Protein AF-A0A6B3HDH0-F1 (afdb_monomer_lite)

Sequence (71 aa):
FMGRTIDETYAGMQLVHVRLRAVDRRINEVQGSLARLGSNVAPDDLAAAQNEVWVLQQYAQSLRAKGADAL

Secondary structure (DSSP, 8-state):
-HHHHHHHHHHHHHHHHHHHHHHHHHHHHHHHHHHHHGGG--HHHHHHHHHHHHHHHHHHHHHHHHGGGG-

Foldseek 3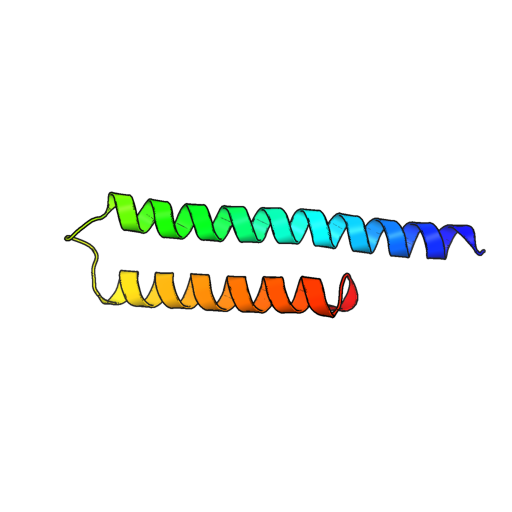Di:
DVVVVVVVLVVLQVVLVVLLVVLVVVLVVLVVVDVVCPPVDDPVSVVVSVVSNVVSVVLNVQCVVPGSVSD

Radius of gyration: 16.62 Å; chains: 1; bounding box: 36×12×49 Å

pLDDT: mean 90.76, std 8.89, range [58.91, 98.19]

Structure (mmCIF, N/CA/C/O backbone):
data_AF-A0A6B3HDH0-F1
#
_entry.id   AF-A0A6B3HDH0-F1
#
loop_
_atom_site.group_PDB
_atom_site.id
_atom_site.type_symbol
_atom_site.label_atom_id
_atom_site.label_alt_id
_atom_site.label_comp_id
_atom_site.label_asym_id
_atom_site.label_entity_id
_atom_site.label_seq_id
_atom_site.pdbx_PDB_ins_code
_atom_site.Cartn_x
_atom_site.Cartn_y
_atom_site.Cartn_z
_atom_site.occupancy
_atom_site.B_iso_or_equiv
_atom_site.auth_seq_id
_atom_site.auth_comp_id
_atom_site.auth_asym_id
_atom_site.auth_atom_id
_atom_site.pdbx_PDB_model_num
ATOM 1 N N . PHE A 1 1 ? 17.005 -7.234 -31.409 1.00 58.91 1 PHE A N 1
ATOM 2 C CA . PHE A 1 1 ? 17.190 -7.534 -29.972 1.00 58.91 1 PHE A CA 1
ATOM 3 C C . PHE A 1 1 ? 16.835 -6.365 -29.046 1.00 58.91 1 PHE A C 1
ATOM 5 O O . PHE A 1 1 ? 16.280 -6.637 -27.997 1.00 58.91 1 PHE A O 1
ATOM 12 N N . MET A 1 2 ? 17.039 -5.093 -29.432 1.00 63.28 2 MET A N 1
ATOM 13 C CA . MET A 1 2 ? 16.703 -3.915 -28.599 1.00 63.28 2 MET A CA 1
ATOM 14 C C . MET A 1 2 ? 15.203 -3.761 -28.252 1.00 63.28 2 MET A C 1
ATOM 16 O O . MET A 1 2 ? 14.874 -3.299 -27.167 1.00 63.28 2 MET A O 1
ATOM 20 N N . GLY A 1 3 ? 14.293 -4.171 -29.148 1.00 67.00 3 GLY A N 1
ATOM 21 C CA . GLY A 1 3 ? 12.841 -4.008 -28.951 1.00 67.00 3 GLY A CA 1
ATOM 22 C C . GLY A 1 3 ? 12.280 -4.764 -27.742 1.00 67.00 3 GLY A C 1
ATOM 23 O O . GLY A 1 3 ? 11.492 -4.207 -26.994 1.00 67.00 3 GLY A O 1
ATOM 24 N N . ARG A 1 4 ? 12.775 -5.981 -27.473 1.00 72.69 4 ARG A N 1
ATOM 25 C CA . ARG A 1 4 ? 12.309 -6.802 -26.344 1.00 72.69 4 ARG A CA 1
ATOM 26 C C . ARG A 1 4 ? 12.580 -6.145 -24.986 1.00 72.69 4 ARG A C 1
ATOM 28 O O . ARG A 1 4 ? 11.722 -6.172 -24.117 1.00 72.69 4 ARG A O 1
ATOM 35 N N . THR A 1 5 ? 13.743 -5.519 -24.818 1.00 72.12 5 THR A N 1
ATOM 36 C CA . THR A 1 5 ? 14.118 -4.840 -23.566 1.00 72.12 5 THR A CA 1
ATOM 37 C C . THR A 1 5 ? 13.290 -3.573 -23.324 1.00 72.12 5 THR A C 1
ATOM 39 O O . THR A 1 5 ? 12.957 -3.258 -22.180 1.00 72.12 5 THR A O 1
ATOM 42 N N . ILE A 1 6 ? 12.928 -2.858 -24.396 1.00 71.44 6 ILE A N 1
ATOM 43 C CA . ILE A 1 6 ? 12.042 -1.686 -24.327 1.00 71.44 6 ILE A CA 1
ATOM 44 C C . ILE A 1 6 ? 10.630 -2.125 -23.920 1.00 71.44 6 ILE A C 1
ATOM 46 O O . ILE A 1 6 ? 10.051 -1.528 -23.012 1.00 71.44 6 ILE A O 1
ATOM 50 N N . ASP A 1 7 ? 10.119 -3.201 -24.524 1.00 78.06 7 ASP A N 1
ATOM 51 C CA . ASP A 1 7 ? 8.806 -3.766 -24.197 1.00 78.06 7 ASP A CA 1
ATOM 52 C C . ASP A 1 7 ? 8.747 -4.271 -22.748 1.00 78.06 7 ASP A C 1
ATOM 54 O O . ASP A 1 7 ? 7.784 -3.985 -22.039 1.00 78.06 7 ASP A O 1
ATOM 58 N N . GLU A 1 8 ? 9.788 -4.962 -22.273 1.00 78.00 8 GLU A N 1
ATOM 59 C CA . GLU A 1 8 ? 9.891 -5.459 -20.892 1.00 78.00 8 GLU A CA 1
ATOM 60 C C . GLU A 1 8 ? 9.923 -4.310 -19.871 1.00 78.00 8 GLU A C 1
ATOM 62 O O . GLU A 1 8 ? 9.209 -4.350 -18.867 1.00 78.00 8 GLU A O 1
ATOM 67 N N . THR A 1 9 ? 10.680 -3.245 -20.151 1.00 81.31 9 THR A N 1
ATOM 68 C CA . THR A 1 9 ? 10.740 -2.059 -19.279 1.00 81.31 9 THR A CA 1
ATOM 69 C C . THR A 1 9 ? 9.399 -1.326 -19.246 1.00 81.31 9 THR A C 1
ATOM 71 O O . THR A 1 9 ? 8.906 -0.959 -18.177 1.00 81.31 9 THR A O 1
ATOM 74 N N . TYR A 1 10 ? 8.770 -1.139 -20.410 1.00 84.06 10 TYR A N 1
ATOM 75 C CA . TYR A 1 10 ? 7.456 -0.509 -20.501 1.00 84.06 10 TYR A CA 1
ATOM 76 C C . TYR A 1 10 ? 6.390 -1.336 -19.775 1.00 84.06 10 TYR A C 1
ATOM 78 O O . TYR A 1 10 ? 5.638 -0.791 -18.966 1.00 84.06 10 TYR A O 1
ATOM 86 N N . ALA A 1 11 ? 6.359 -2.652 -19.999 1.00 87.38 11 ALA A N 1
ATOM 87 C CA . ALA A 1 11 ? 5.437 -3.568 -19.336 1.00 87.38 11 ALA A CA 1
ATOM 88 C C . ALA A 1 11 ? 5.621 -3.563 -17.812 1.00 87.38 11 ALA A C 1
ATOM 90 O O . ALA A 1 11 ? 4.632 -3.484 -17.080 1.00 87.38 11 ALA A O 1
ATOM 91 N N . GLY A 1 12 ? 6.870 -3.568 -17.333 1.00 89.94 12 GLY A N 1
ATOM 92 C CA . GLY A 1 12 ? 7.189 -3.457 -15.910 1.00 89.94 12 GLY A CA 1
ATOM 93 C C . GLY A 1 12 ? 6.631 -2.174 -15.294 1.00 89.94 12 GLY A C 1
ATOM 94 O O . GLY A 1 12 ? 5.958 -2.218 -14.264 1.00 89.94 12 GLY A O 1
ATOM 95 N N . MET A 1 13 ? 6.808 -1.035 -15.965 1.00 92.06 13 MET A N 1
ATOM 96 C CA . MET A 1 13 ? 6.260 0.243 -15.500 1.00 92.06 13 MET A CA 1
ATOM 97 C C . MET A 1 13 ? 4.726 0.276 -15.519 1.00 92.06 13 MET A C 1
ATOM 99 O O . MET A 1 13 ? 4.111 0.768 -14.570 1.00 92.06 13 MET A O 1
ATOM 103 N N . GLN A 1 14 ? 4.080 -0.287 -16.546 1.00 94.19 14 GLN A N 1
ATOM 104 C CA . GLN A 1 14 ? 2.616 -0.404 -16.569 1.00 94.19 14 GLN A CA 1
ATOM 105 C C . GLN A 1 14 ? 2.103 -1.261 -15.408 1.00 94.19 14 GLN A C 1
ATOM 107 O O . GLN A 1 14 ? 1.127 -0.894 -14.749 1.00 94.19 14 GLN A O 1
ATOM 112 N N . LEU A 1 15 ? 2.786 -2.366 -15.105 1.00 95.06 15 LEU A N 1
ATOM 113 C CA . LEU A 1 15 ? 2.429 -3.233 -13.990 1.00 95.06 15 LEU A CA 1
ATOM 114 C C . LEU A 1 15 ? 2.587 -2.519 -12.640 1.00 95.06 15 LEU A C 1
ATOM 116 O O . LEU A 1 15 ? 1.692 -2.613 -11.799 1.00 95.06 15 LEU A O 1
ATOM 120 N N . VAL A 1 16 ? 3.647 -1.724 -12.458 1.00 95.88 16 VAL A N 1
ATOM 121 C CA . VAL A 1 16 ? 3.819 -0.854 -11.279 1.00 95.88 16 VAL A CA 1
ATOM 122 C C . VAL A 1 16 ? 2.648 0.118 -11.133 1.00 95.88 16 VAL A C 1
ATOM 124 O O . VAL A 1 16 ? 2.096 0.252 -10.041 1.00 95.88 16 VAL A O 1
ATOM 127 N N . HIS A 1 17 ? 2.206 0.764 -12.216 1.00 96.62 17 HIS A N 1
ATOM 128 C CA . HIS A 1 17 ? 1.059 1.678 -12.169 1.00 96.62 17 HIS A CA 1
ATOM 129 C C . HIS A 1 17 ? -0.251 0.974 -11.800 1.00 96.62 17 HIS A C 1
ATOM 131 O O . HIS A 1 17 ? -1.022 1.494 -10.989 1.00 96.62 17 HIS A O 1
ATOM 137 N N . VAL A 1 18 ? -0.502 -0.213 -12.358 1.00 97.19 18 VAL A N 1
ATOM 138 C CA . VAL A 1 18 ? -1.657 -1.042 -11.979 1.00 97.19 18 VAL A CA 1
ATOM 139 C C . VAL A 1 18 ? -1.582 -1.404 -10.498 1.00 97.19 18 VAL A C 1
ATOM 141 O O . VAL A 1 18 ? -2.581 -1.306 -9.782 1.00 97.19 18 VAL A O 1
ATOM 144 N N . ARG A 1 19 ? -0.391 -1.765 -10.016 1.00 96.94 19 ARG A N 1
ATOM 145 C CA . ARG A 1 19 ? -0.175 -2.151 -8.626 1.00 96.94 19 ARG A CA 1
ATOM 146 C C . ARG A 1 19 ? -0.381 -0.986 -7.663 1.00 96.94 19 ARG A C 1
ATOM 148 O O . ARG A 1 19 ? -1.070 -1.164 -6.664 1.00 96.94 19 ARG A O 1
ATOM 155 N N . LEU A 1 20 ? 0.117 0.206 -7.988 1.00 98.00 20 LEU A N 1
ATOM 156 C CA . LEU A 1 20 ? -0.126 1.421 -7.205 1.00 98.00 20 LEU A CA 1
ATOM 157 C C . LEU A 1 20 ? -1.624 1.736 -7.104 1.00 98.00 20 LEU A C 1
ATOM 159 O O . LEU A 1 20 ? -2.123 1.947 -6.004 1.00 98.00 20 LEU A O 1
ATOM 163 N N . ARG A 1 21 ? -2.372 1.654 -8.215 1.00 98.06 21 ARG A N 1
ATOM 164 C CA . ARG A 1 21 ? -3.835 1.845 -8.194 1.00 98.06 21 ARG A CA 1
ATOM 165 C C . ARG A 1 21 ? -4.552 0.815 -7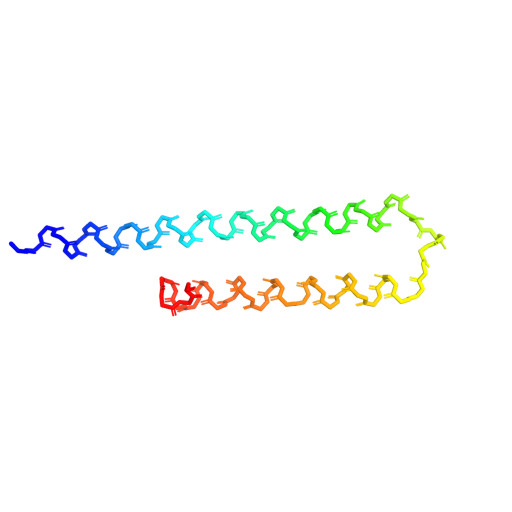.322 1.00 98.06 21 ARG A C 1
ATOM 167 O O . ARG A 1 21 ? -5.511 1.158 -6.634 1.00 98.06 21 ARG A O 1
ATOM 174 N N . ALA A 1 22 ? -4.111 -0.441 -7.357 1.00 97.94 22 ALA A N 1
ATOM 175 C CA . ALA A 1 22 ? -4.670 -1.489 -6.510 1.00 97.94 22 ALA A CA 1
ATOM 176 C C . ALA A 1 22 ? -4.395 -1.226 -5.020 1.00 97.94 22 ALA A C 1
ATOM 178 O O . ALA A 1 22 ? -5.287 -1.413 -4.194 1.00 97.94 22 ALA A O 1
ATOM 179 N N . VAL A 1 23 ? -3.193 -0.747 -4.685 1.00 98.19 23 VAL A N 1
ATOM 180 C CA . VAL A 1 23 ? -2.828 -0.355 -3.317 1.00 98.19 23 VAL A CA 1
ATOM 181 C C . VAL A 1 23 ?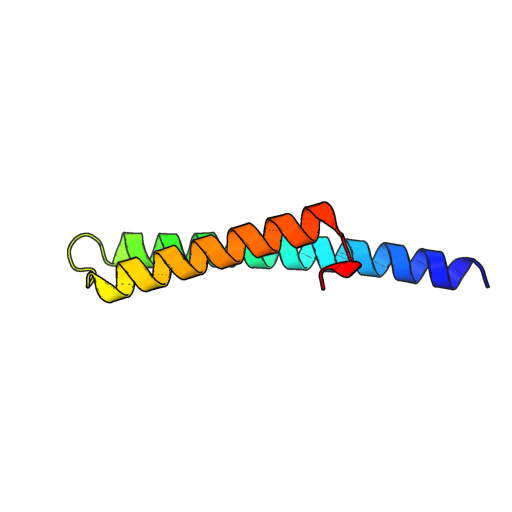 -3.684 0.814 -2.831 1.00 98.19 23 VAL A C 1
ATOM 183 O O . VAL A 1 23 ? -4.290 0.710 -1.766 1.00 98.19 23 VAL A O 1
ATOM 186 N N . ASP A 1 24 ? -3.809 1.880 -3.624 1.00 98.19 24 ASP A N 1
ATOM 187 C CA . ASP A 1 24 ? -4.631 3.045 -3.268 1.00 98.19 24 ASP A CA 1
ATOM 188 C C . ASP A 1 24 ? -6.096 2.645 -3.045 1.00 98.19 24 ASP A C 1
ATOM 190 O O . ASP A 1 24 ? -6.731 3.047 -2.068 1.00 98.19 24 ASP A O 1
ATOM 194 N N . ARG A 1 25 ? -6.630 1.784 -3.920 1.00 98.19 25 ARG A N 1
ATOM 195 C CA . ARG A 1 25 ? -7.973 1.221 -3.757 1.00 98.19 25 ARG A CA 1
ATOM 196 C C . ARG A 1 25 ? -8.109 0.461 -2.440 1.00 98.19 25 ARG A C 1
ATOM 198 O O . ARG A 1 25 ? -9.085 0.680 -1.727 1.00 98.19 25 ARG A O 1
ATOM 205 N N . ARG A 1 26 ? -7.149 -0.402 -2.106 1.00 97.94 26 ARG A N 1
ATOM 206 C CA . ARG A 1 26 ? -7.194 -1.199 -0.877 1.00 97.94 26 ARG A CA 1
ATOM 207 C C . ARG A 1 26 ? -7.155 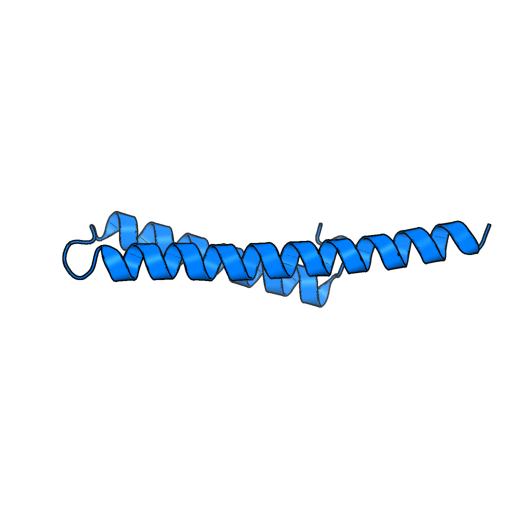-0.323 0.373 1.00 97.94 26 ARG A C 1
ATOM 209 O O . ARG A 1 26 ? -7.928 -0.562 1.294 1.00 97.94 26 ARG A O 1
ATOM 216 N N . ILE A 1 27 ? -6.316 0.713 0.387 1.00 97.88 27 ILE A N 1
ATOM 217 C CA . ILE A 1 27 ? -6.263 1.684 1.492 1.00 97.88 27 ILE A CA 1
ATOM 218 C C . ILE A 1 27 ? -7.636 2.344 1.683 1.00 97.88 27 ILE A C 1
ATOM 220 O O . ILE A 1 27 ? -8.152 2.374 2.801 1.00 97.88 27 ILE A O 1
ATOM 224 N N . ASN A 1 28 ? -8.259 2.805 0.596 1.00 97.88 28 ASN A N 1
ATOM 225 C CA . ASN A 1 28 ? -9.590 3.415 0.644 1.00 97.88 28 ASN A CA 1
ATOM 226 C C . ASN A 1 28 ? -10.672 2.433 1.123 1.00 97.88 28 ASN A C 1
ATOM 228 O O . ASN A 1 28 ? -11.558 2.815 1.884 1.00 97.88 28 ASN A O 1
ATOM 232 N N . GLU A 1 29 ? -10.606 1.166 0.709 1.00 97.50 29 GLU A N 1
ATOM 233 C CA . GLU A 1 29 ? -11.532 0.120 1.157 1.00 97.50 29 GLU A CA 1
ATOM 234 C C . GLU A 1 29 ? -11.410 -0.150 2.664 1.00 97.50 29 GLU A C 1
ATOM 236 O O . GLU A 1 29 ? -12.431 -0.209 3.353 1.00 97.50 29 GLU A O 1
ATOM 241 N N . VAL A 1 30 ? -10.184 -0.258 3.190 1.00 95.75 30 VAL A N 1
ATOM 242 C CA . VAL A 1 30 ? -9.925 -0.467 4.627 1.00 95.75 30 VAL A CA 1
ATOM 243 C C . VAL A 1 30 ? -10.440 0.718 5.444 1.00 95.75 30 VAL A C 1
ATOM 245 O O . VAL A 1 30 ? -11.209 0.535 6.389 1.00 95.75 30 VAL A O 1
ATOM 248 N N . GLN A 1 31 ? -10.093 1.943 5.043 1.00 94.06 31 GLN A N 1
ATOM 249 C CA . GLN A 1 31 ? -10.554 3.159 5.719 1.00 94.06 31 GLN A CA 1
ATOM 250 C C . GLN A 1 31 ? -12.079 3.312 5.654 1.00 94.06 31 GLN A C 1
ATOM 252 O O . GLN A 1 31 ? -12.711 3.628 6.660 1.00 94.06 31 GLN A O 1
ATOM 257 N N . GLY A 1 32 ? -12.691 3.029 4.500 1.00 94.56 32 GLY A N 1
ATOM 258 C CA . GLY A 1 32 ? -14.145 3.044 4.337 1.00 94.56 32 GLY A CA 1
ATOM 259 C C . GLY A 1 32 ? -14.852 1.967 5.163 1.00 94.56 32 GLY A C 1
ATOM 260 O O . GLY A 1 32 ? -15.953 2.195 5.663 1.00 94.56 32 GLY A O 1
ATOM 261 N N . SER A 1 33 ? -14.225 0.802 5.351 1.00 91.94 33 SER A N 1
ATOM 262 C CA . SER A 1 33 ? -14.730 -0.242 6.246 1.00 91.94 33 SER A CA 1
ATOM 263 C C . SER A 1 33 ? -14.752 0.233 7.699 1.00 91.94 33 SER A C 1
ATOM 265 O O . 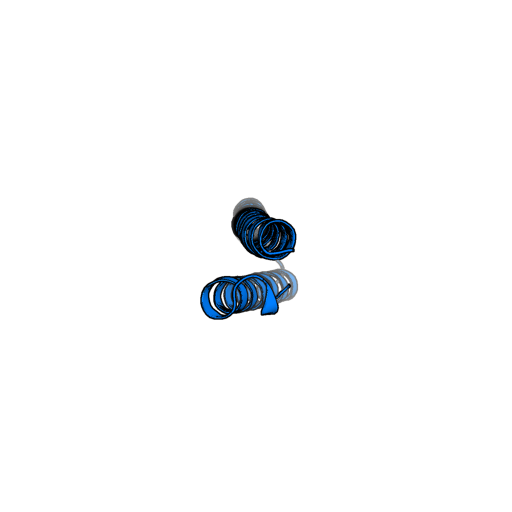SER A 1 33 ? -15.799 0.173 8.341 1.00 91.94 33 SER A O 1
ATOM 267 N N . LEU A 1 34 ? -13.642 0.801 8.184 1.00 91.00 34 LEU A N 1
ATOM 268 C CA . LEU A 1 34 ? -13.560 1.371 9.532 1.00 91.00 34 LEU A CA 1
ATOM 269 C C . LEU A 1 34 ? -14.569 2.506 9.743 1.00 91.00 34 LEU A C 1
ATOM 271 O O . LEU A 1 34 ? -15.260 2.538 10.758 1.00 91.00 34 LEU A O 1
ATOM 275 N N . ALA A 1 35 ? -14.707 3.405 8.765 1.00 90.81 35 ALA A N 1
ATOM 276 C CA . ALA A 1 35 ? -15.656 4.514 8.839 1.00 90.81 35 ALA A CA 1
ATOM 277 C C . ALA A 1 35 ? -17.112 4.035 8.979 1.00 90.81 35 ALA A C 1
ATOM 279 O O . ALA A 1 35 ? -17.897 4.667 9.682 1.00 90.81 35 ALA A O 1
ATOM 280 N N . ARG A 1 36 ? -17.472 2.905 8.351 1.00 90.75 36 ARG A N 1
ATOM 281 C CA . ARG A 1 36 ? -18.805 2.292 8.490 1.00 90.75 36 ARG A CA 1
ATOM 282 C C . ARG A 1 36 ? -19.025 1.618 9.844 1.00 90.75 36 ARG A C 1
ATOM 284 O O . ARG A 1 36 ? -20.160 1.593 10.309 1.00 90.75 36 ARG A O 1
ATOM 291 N N . LEU A 1 37 ? -17.974 1.078 10.460 1.00 88.62 37 LEU A N 1
ATOM 292 C CA . LEU A 1 37 ? -18.042 0.469 11.795 1.00 88.62 37 LEU A CA 1
ATOM 293 C C . LEU A 1 37 ? -18.158 1.526 12.908 1.00 88.62 37 LEU A C 1
ATOM 295 O O . LEU A 1 37 ? -18.767 1.266 13.948 1.00 88.62 37 LEU A O 1
ATOM 299 N N . GLY A 1 38 ? -17.631 2.732 12.676 1.00 84.00 38 GLY A N 1
ATOM 300 C CA . GLY A 1 38 ? -17.764 3.868 13.588 1.00 84.00 38 GLY A CA 1
ATOM 301 C C . GLY A 1 38 ? -17.197 3.574 14.982 1.00 84.00 38 GLY A C 1
ATOM 302 O O . GLY A 1 38 ? -16.168 2.919 15.126 1.00 84.00 38 GLY A O 1
ATOM 303 N N . SER A 1 39 ? -17.878 4.049 16.027 1.00 81.19 39 SER A N 1
ATOM 304 C CA . SER A 1 39 ? -17.443 3.902 17.427 1.00 81.19 39 SER A CA 1
ATOM 305 C C . SER A 1 39 ? -17.543 2.478 17.992 1.00 81.19 39 SER A C 1
ATOM 307 O O . SER A 1 39 ? -17.097 2.256 19.112 1.00 81.19 39 SER A O 1
ATOM 309 N N . ASN A 1 40 ? -18.104 1.522 17.242 1.00 85.56 40 ASN A N 1
ATOM 310 C CA . ASN A 1 40 ? -18.259 0.126 17.671 1.00 85.56 40 ASN A CA 1
ATOM 311 C C . ASN A 1 40 ? -17.118 -0.785 17.191 1.00 85.56 40 ASN A C 1
ATOM 313 O O . ASN A 1 40 ? -17.219 -2.005 17.319 1.00 85.56 40 ASN A O 1
ATOM 317 N N . VAL A 1 41 ? -16.055 -0.228 16.603 1.00 88.44 41 VAL A N 1
ATOM 318 C CA . VAL A 1 41 ? -14.920 -1.033 16.144 1.00 88.44 41 VAL A CA 1
ATOM 319 C C . VAL A 1 41 ? -14.173 -1.628 17.339 1.00 88.44 41 VAL A C 1
ATOM 321 O O . VAL A 1 41 ? -13.875 -0.927 18.310 1.00 88.44 41 VAL A O 1
ATOM 324 N N . ALA A 1 42 ? -13.863 -2.923 17.278 1.00 91.25 42 ALA A N 1
ATOM 325 C CA . ALA A 1 42 ? -13.016 -3.537 18.286 1.00 91.25 42 ALA A CA 1
ATOM 326 C C . ALA A 1 42 ? -11.603 -2.919 18.214 1.00 91.25 42 ALA A C 1
ATOM 328 O O . ALA A 1 42 ? -11.108 -2.657 17.112 1.00 91.25 42 ALA A O 1
ATOM 329 N N . PRO A 1 43 ? -10.921 -2.697 19.354 1.00 88.94 43 PRO A N 1
ATOM 330 C CA . PRO A 1 43 ? -9.556 -2.168 19.360 1.00 88.94 43 PRO A CA 1
ATOM 331 C C . PRO A 1 43 ? -8.580 -3.001 18.517 1.00 88.94 43 PRO A C 1
ATOM 333 O O . PRO A 1 43 ? -7.720 -2.439 17.841 1.00 88.94 43 PRO A O 1
ATOM 336 N N . ASP A 1 44 ? -8.760 -4.324 18.505 1.00 91.69 44 ASP A N 1
ATOM 337 C CA . ASP A 1 44 ? -7.932 -5.251 17.730 1.00 91.69 44 ASP A CA 1
ATOM 338 C C . ASP A 1 44 ? -8.147 -5.091 16.218 1.00 91.69 44 ASP A C 1
ATOM 340 O O . ASP A 1 44 ? -7.180 -5.049 15.457 1.00 91.69 44 ASP A O 1
ATOM 344 N N . ASP A 1 45 ? -9.396 -4.910 15.777 1.00 90.31 45 ASP A N 1
ATOM 3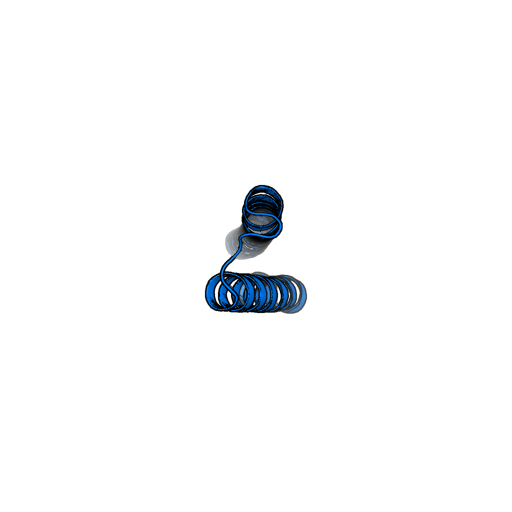45 C CA . ASP A 1 45 ? -9.727 -4.669 14.366 1.00 90.31 45 ASP A CA 1
ATOM 346 C C . ASP A 1 45 ? -9.167 -3.325 13.884 1.00 90.31 45 ASP A C 1
ATOM 348 O O . ASP A 1 45 ? -8.665 -3.207 12.762 1.00 90.31 45 ASP A O 1
ATOM 352 N N . LEU A 1 46 ? -9.207 -2.307 14.749 1.00 92.56 46 LEU A N 1
ATOM 353 C CA . LEU A 1 46 ? -8.616 -1.004 14.464 1.00 92.56 46 LEU A CA 1
ATOM 354 C C . LEU A 1 46 ? -7.091 -1.105 14.319 1.00 92.56 46 LEU A C 1
ATOM 356 O O . LEU A 1 46 ? -6.535 -0.567 13.359 1.00 92.56 46 LEU A O 1
ATOM 360 N N . ALA A 1 47 ? -6.418 -1.803 15.237 1.00 93.69 47 ALA A N 1
ATOM 361 C CA . ALA A 1 47 ? -4.972 -2.004 15.182 1.00 93.69 47 ALA A CA 1
ATOM 362 C C . ALA A 1 47 ? -4.553 -2.804 13.936 1.00 93.69 47 ALA A C 1
ATOM 364 O O . ALA A 1 47 ? -3.598 -2.431 13.249 1.00 93.69 47 ALA A O 1
ATOM 365 N N . ALA A 1 48 ? -5.299 -3.858 13.593 1.00 94.12 48 ALA A N 1
ATOM 366 C CA . ALA A 1 48 ? -5.058 -4.657 12.396 1.00 94.12 48 ALA A CA 1
ATOM 367 C C . ALA A 1 48 ? -5.196 -3.822 11.112 1.00 94.12 48 ALA A C 1
ATOM 369 O O . ALA A 1 48 ? -4.317 -3.861 10.248 1.00 94.12 48 ALA A O 1
ATOM 370 N N . ALA A 1 49 ? -6.251 -3.011 11.012 1.00 94.81 49 ALA A N 1
ATOM 371 C CA . ALA A 1 49 ? -6.481 -2.142 9.863 1.00 94.81 49 ALA A CA 1
ATOM 372 C C . ALA A 1 49 ? -5.416 -1.038 9.732 1.00 94.81 49 ALA A C 1
ATOM 374 O O . ALA A 1 49 ? -4.963 -0.740 8.626 1.00 94.81 49 ALA A O 1
ATOM 375 N N . GLN A 1 50 ? -4.970 -0.454 10.849 1.00 94.88 50 GLN A N 1
ATOM 376 C CA . GLN A 1 50 ? -3.862 0.507 10.854 1.00 94.88 50 GLN A CA 1
ATOM 377 C C . GLN A 1 50 ? -2.553 -0.131 10.375 1.00 94.88 50 GLN A C 1
ATOM 379 O O . GLN A 1 50 ? -1.853 0.456 9.547 1.00 94.88 50 GLN A O 1
ATOM 384 N N . ASN A 1 51 ? -2.245 -1.344 10.843 1.00 97.06 51 ASN A N 1
ATOM 385 C CA . ASN A 1 51 ? -1.075 -2.092 10.394 1.00 97.06 51 ASN A CA 1
ATOM 386 C C . ASN A 1 51 ? -1.145 -2.407 8.892 1.00 97.06 51 ASN A C 1
ATOM 388 O O . ASN A 1 51 ? -0.167 -2.213 8.173 1.00 97.06 51 ASN A O 1
ATOM 392 N N . GLU A 1 52 ? -2.306 -2.835 8.395 1.00 97.38 52 GLU A N 1
ATOM 393 C CA . GLU A 1 52 ? -2.502 -3.090 6.967 1.00 97.38 52 GLU A CA 1
ATOM 394 C C . GLU A 1 52 ? -2.255 -1.829 6.124 1.00 97.38 52 GLU A C 1
ATOM 396 O O . GLU A 1 52 ? -1.510 -1.879 5.142 1.00 97.38 52 GLU A O 1
ATOM 401 N N . VAL A 1 53 ? -2.811 -0.682 6.529 1.00 97.81 53 VAL A N 1
ATOM 402 C CA . VAL A 1 53 ? -2.574 0.603 5.848 1.00 97.81 53 VAL A CA 1
ATOM 403 C C . VAL A 1 53 ? -1.089 0.956 5.844 1.00 97.81 53 VAL A C 1
ATOM 405 O O . VAL A 1 53 ? -0.565 1.372 4.809 1.00 97.81 53 VAL A O 1
ATOM 408 N N . TRP A 1 54 ? -0.396 0.761 6.964 1.00 97.94 54 TRP A N 1
ATOM 409 C CA . TRP A 1 54 ? 1.035 1.032 7.058 1.00 97.94 54 TRP A CA 1
ATOM 410 C C . TRP A 1 54 ? 1.856 0.155 6.098 1.00 97.94 54 TRP A C 1
ATOM 412 O O . TRP A 1 54 ? 2.682 0.670 5.339 1.00 97.94 54 TRP A O 1
ATOM 422 N N . VAL A 1 55 ? 1.581 -1.154 6.050 1.00 98.00 55 VAL A N 1
ATOM 423 C CA . VAL A 1 55 ? 2.247 -2.089 5.124 1.00 98.00 55 VAL A CA 1
ATOM 424 C C . VAL A 1 55 ? 2.002 -1.692 3.666 1.00 98.00 55 VAL A C 1
ATOM 426 O O . VAL A 1 55 ? 2.928 -1.693 2.852 1.00 98.00 55 VAL A O 1
ATOM 429 N N . LEU A 1 56 ? 0.771 -1.305 3.326 1.00 98.12 56 LEU A N 1
ATOM 430 C CA . LEU A 1 56 ? 0.404 -0.871 1.978 1.00 98.12 56 LEU A CA 1
ATOM 431 C C . LEU A 1 56 ? 1.117 0.422 1.565 1.00 98.12 56 LEU A C 1
ATOM 433 O O . LEU A 1 56 ? 1.603 0.520 0.437 1.00 98.12 56 LEU A O 1
ATOM 437 N N . GLN A 1 57 ? 1.241 1.391 2.474 1.00 98.12 57 GLN A N 1
ATOM 438 C CA . GLN A 1 57 ? 1.999 2.620 2.225 1.00 98.12 57 GLN A CA 1
ATOM 439 C C . GLN A 1 57 ? 3.481 2.328 1.983 1.00 98.12 57 GLN A C 1
ATOM 441 O O . GLN A 1 57 ? 4.063 2.853 1.029 1.00 98.12 57 GLN A O 1
ATOM 446 N N . GLN A 1 58 ? 4.074 1.444 2.788 1.00 97.88 58 GLN A N 1
ATOM 447 C CA . GLN A 1 58 ? 5.464 1.031 2.615 1.00 97.88 58 GLN A CA 1
ATOM 448 C C . GLN A 1 58 ? 5.680 0.314 1.277 1.00 97.88 58 GLN A C 1
ATOM 450 O O . GLN A 1 58 ? 6.663 0.571 0.575 1.00 97.88 58 GLN A O 1
ATOM 455 N N . TYR A 1 59 ? 4.743 -0.545 0.876 1.00 97.69 59 TYR A N 1
ATOM 456 C CA . TYR A 1 59 ? 4.802 -1.219 -0.416 1.00 97.69 59 TYR A CA 1
ATOM 457 C C . TYR A 1 59 ? 4.679 -0.235 -1.588 1.00 97.69 59 TYR A C 1
ATOM 459 O O . TYR A 1 59 ? 5.487 -0.285 -2.517 1.00 97.69 59 TYR A O 1
ATOM 467 N N . ALA A 1 60 ? 3.749 0.722 -1.520 1.00 97.12 60 ALA A N 1
ATOM 468 C CA . ALA A 1 60 ? 3.638 1.784 -2.519 1.00 97.12 60 ALA A CA 1
ATOM 469 C C . ALA A 1 60 ? 4.924 2.616 -2.616 1.00 97.12 60 ALA A C 1
ATOM 471 O O . ALA A 1 60 ? 5.352 2.965 -3.717 1.00 97.12 60 ALA A O 1
ATOM 472 N N . GLN A 1 61 ? 5.571 2.907 -1.485 1.00 97.31 61 GLN A N 1
ATOM 473 C CA . GLN A 1 61 ? 6.852 3.606 -1.479 1.00 97.31 61 GLN A CA 1
ATOM 474 C C . GLN A 1 61 ? 7.956 2.782 -2.156 1.00 97.31 61 GLN A C 1
ATOM 476 O O . GLN A 1 61 ? 8.715 3.331 -2.954 1.00 97.31 61 GLN A O 1
ATOM 481 N N . SER A 1 62 ? 8.012 1.470 -1.910 1.00 97.00 62 SER A N 1
ATOM 482 C CA . SER A 1 62 ? 8.956 0.566 -2.583 1.00 97.00 62 SER A CA 1
ATOM 483 C C . SER A 1 62 ? 8.737 0.532 -4.100 1.00 97.00 62 SER A C 1
ATOM 485 O O . SER A 1 62 ? 9.698 0.658 -4.856 1.00 97.00 62 SER A O 1
ATOM 487 N N . LEU A 1 63 ? 7.481 0.451 -4.551 1.00 95.31 63 LEU A N 1
ATOM 488 C CA . LEU A 1 63 ? 7.119 0.492 -5.972 1.00 95.31 63 LEU A CA 1
ATOM 489 C C . LEU A 1 63 ? 7.512 1.815 -6.640 1.00 95.31 63 LEU A C 1
ATOM 491 O O . LEU A 1 63 ? 7.995 1.816 -7.767 1.00 95.31 63 LEU A O 1
ATOM 495 N N . ARG A 1 64 ? 7.344 2.950 -5.949 1.00 94.38 64 ARG A N 1
ATOM 496 C CA . ARG A 1 64 ? 7.765 4.265 -6.465 1.00 94.38 64 ARG A CA 1
ATOM 497 C C . ARG A 1 64 ? 9.285 4.411 -6.520 1.00 94.38 64 ARG A C 1
ATOM 499 O O . ARG A 1 64 ? 9.790 5.051 -7.433 1.00 94.38 64 ARG A O 1
ATOM 506 N N . ALA A 1 65 ? 9.998 3.837 -5.552 1.00 95.69 65 ALA A N 1
ATOM 507 C CA . ALA A 1 65 ? 11.449 3.955 -5.450 1.00 95.69 65 ALA A CA 1
ATOM 508 C C . ALA A 1 65 ? 12.202 3.005 -6.392 1.00 95.69 65 ALA A C 1
ATOM 510 O O . ALA A 1 65 ? 13.241 3.382 -6.926 1.00 95.69 65 ALA A O 1
ATOM 511 N N . LYS A 1 66 ? 11.702 1.778 -6.572 1.00 93.50 66 LYS A N 1
ATOM 512 C CA . LYS A 1 66 ? 12.399 0.707 -7.305 1.00 93.50 66 LYS A CA 1
ATOM 513 C C . LYS A 1 66 ? 11.695 0.289 -8.598 1.00 93.50 66 LYS A C 1
ATOM 515 O O . LYS A 1 66 ? 12.230 -0.516 -9.349 1.00 93.50 66 LYS A O 1
ATOM 520 N N . GLY A 1 67 ? 10.502 0.815 -8.878 1.00 90.75 67 GLY A N 1
ATOM 521 C CA . GLY A 1 67 ? 9.750 0.454 -10.076 1.00 90.75 67 GLY A CA 1
ATOM 522 C C . GLY A 1 67 ? 9.461 -1.047 -10.131 1.00 90.75 67 GLY A C 1
ATOM 523 O O . GLY A 1 67 ? 9.003 -1.635 -9.150 1.00 90.75 67 GLY A O 1
ATOM 524 N N . ALA A 1 68 ? 9.719 -1.659 -11.287 1.00 89.12 68 ALA A N 1
ATOM 525 C CA . ALA A 1 68 ? 9.451 -3.076 -11.518 1.00 89.12 68 ALA A CA 1
ATOM 526 C C . ALA A 1 68 ? 10.303 -4.012 -10.640 1.00 89.12 68 ALA A C 1
ATOM 528 O O . ALA A 1 68 ? 9.876 -5.131 -10.387 1.00 89.12 68 ALA A O 1
ATOM 529 N N . ASP A 1 69 ? 11.434 -3.544 -10.101 1.00 87.62 69 ASP A N 1
ATOM 530 C CA . ASP A 1 69 ? 12.299 -4.335 -9.209 1.00 87.62 69 ASP A CA 1
ATOM 531 C C . ASP A 1 69 ? 11.692 -4.546 -7.805 1.00 87.62 69 ASP A C 1
ATOM 533 O O . ASP A 1 69 ? 12.247 -5.271 -6.980 1.00 87.62 69 ASP A O 1
ATOM 537 N N . ALA A 1 70 ? 10.576 -3.874 -7.494 1.00 83.94 70 ALA A N 1
ATOM 538 C CA . ALA A 1 70 ? 9.812 -4.056 -6.255 1.00 83.94 70 ALA A CA 1
ATOM 539 C C . ALA A 1 70 ? 8.568 -4.951 -6.410 1.00 83.94 70 ALA A C 1
ATOM 541 O O . ALA A 1 70 ? 7.814 -5.092 -5.440 1.00 83.94 70 ALA A O 1
ATOM 542 N N . LEU A 1 71 ? 8.318 -5.487 -7.608 1.00 81.31 71 LEU A N 1
ATOM 543 C CA . LEU A 1 71 ? 7.255 -6.464 -7.862 1.00 81.31 71 LEU A CA 1
ATOM 544 C C . LEU A 1 71 ? 7.692 -7.866 -7.435 1.00 81.31 71 LEU A C 1
ATOM 546 O O . LEU A 1 71 ? 6.827 -8.549 -6.842 1.00 81.31 71 LEU A O 1
#